Protein AF-A0A7D9E2W0-F1 (afdb_monomer_lite)

Structure (mmCIF, N/CA/C/O backbone):
data_AF-A0A7D9E2W0-F1
#
_entry.id   AF-A0A7D9E2W0-F1
#
loop_
_atom_site.group_PDB
_atom_site.id
_atom_site.type_symbol
_atom_site.label_atom_id
_atom_site.label_alt_id
_atom_site.label_comp_id
_atom_site.label_asym_id
_atom_site.label_entity_id
_atom_site.label_seq_id
_atom_site.pdbx_PDB_ins_code
_atom_site.Cartn_x
_atom_site.Cartn_y
_atom_site.Cartn_z
_atom_site.occupancy
_atom_site.B_iso_or_equiv
_atom_site.auth_seq_id
_atom_site.auth_comp_id
_atom_site.auth_asym_id
_atom_site.auth_atom_id
_atom_site.pdbx_PDB_model_num
ATOM 1 N N . SER A 1 1 ? -28.139 18.700 -6.101 1.00 50.44 1 SER A N 1
ATOM 2 C CA . SER A 1 1 ? -27.464 17.859 -5.099 1.00 50.44 1 SER A CA 1
ATOM 3 C C . SER A 1 1 ? -26.075 17.591 -5.630 1.00 50.44 1 SER A C 1
ATOM 5 O O . SER A 1 1 ? -25.971 16.984 -6.687 1.00 50.44 1 SER A O 1
ATOM 7 N N . THR A 1 2 ? -25.044 18.166 -5.024 1.00 49.12 2 THR A N 1
ATOM 8 C CA . THR A 1 2 ? -23.653 18.002 -5.465 1.00 49.12 2 THR A CA 1
ATOM 9 C C . THR A 1 2 ? -23.073 16.768 -4.782 1.00 49.12 2 THR A C 1
ATOM 11 O O . THR A 1 2 ? -22.955 16.733 -3.561 1.00 49.12 2 THR A O 1
ATOM 14 N N . MET A 1 3 ? -22.784 15.733 -5.570 1.00 50.41 3 MET A N 1
ATOM 15 C CA . MET A 1 3 ? -22.076 14.530 -5.132 1.00 50.41 3 MET A CA 1
ATOM 16 C C . MET A 1 3 ? -20.583 14.868 -5.058 1.00 50.41 3 MET A C 1
ATOM 18 O O . MET A 1 3 ? -20.023 15.362 -6.034 1.00 50.41 3 MET A O 1
ATOM 22 N N . PHE A 1 4 ? -19.959 14.672 -3.898 1.00 58.97 4 PHE A N 1
ATOM 23 C CA . PHE A 1 4 ? -18.503 14.743 -3.767 1.00 58.97 4 PHE A CA 1
ATOM 24 C C . PHE A 1 4 ? -17.911 13.379 -4.126 1.00 58.97 4 PHE A C 1
ATOM 26 O O . PHE A 1 4 ? -18.528 12.361 -3.821 1.00 58.97 4 PHE A O 1
ATOM 33 N N . ALA A 1 5 ? -16.742 1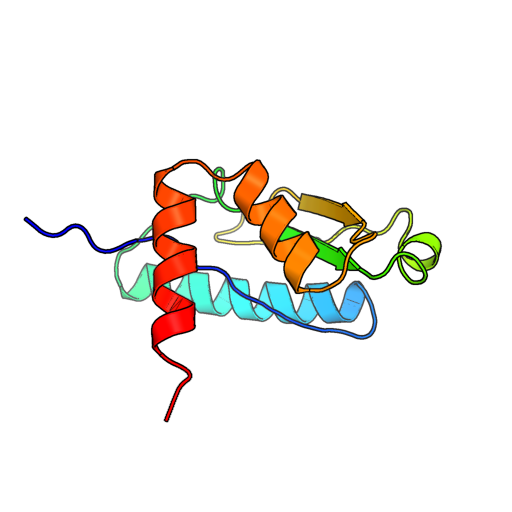3.373 -4.766 1.00 68.62 5 ALA A N 1
ATOM 34 C CA . ALA A 1 5 ? -16.007 12.151 -5.070 1.00 68.62 5 ALA A CA 1
ATOM 35 C C . ALA A 1 5 ? -15.625 11.410 -3.777 1.00 68.62 5 ALA A C 1
ATOM 37 O O . ALA A 1 5 ? -15.072 12.018 -2.858 1.00 68.62 5 ALA A O 1
ATOM 38 N N . ASP A 1 6 ? -15.932 10.116 -3.709 1.00 80.25 6 ASP A N 1
ATOM 39 C CA . ASP A 1 6 ? -15.595 9.201 -2.610 1.00 80.25 6 ASP A CA 1
ATOM 40 C C . ASP A 1 6 ? -14.312 8.393 -2.872 1.00 80.25 6 ASP A C 1
ATOM 42 O O . ASP A 1 6 ? -13.818 7.694 -1.984 1.00 80.25 6 ASP A O 1
ATOM 46 N N . ASP A 1 7 ? -13.735 8.530 -4.066 1.00 83.88 7 ASP A N 1
ATOM 47 C CA . ASP A 1 7 ? -12.479 7.891 -4.438 1.00 83.88 7 ASP A CA 1
ATOM 48 C C . ASP A 1 7 ? -11.261 8.648 -3.894 1.00 83.88 7 ASP A C 1
ATOM 50 O O . ASP A 1 7 ? -11.211 9.878 -3.828 1.00 83.88 7 ASP A O 1
ATOM 54 N N . THR A 1 8 ? -10.233 7.900 -3.493 1.00 84.81 8 THR A N 1
ATOM 55 C CA . THR A 1 8 ? -8.968 8.444 -2.984 1.00 84.81 8 THR A CA 1
ATOM 56 C C . THR A 1 8 ? -7.795 7.631 -3.515 1.00 84.81 8 THR A C 1
ATOM 58 O O . THR A 1 8 ? -7.833 6.401 -3.529 1.00 84.81 8 THR A O 1
ATOM 61 N N . ILE A 1 9 ? -6.726 8.325 -3.908 1.00 87.81 9 ILE A N 1
ATOM 62 C CA . ILE A 1 9 ? -5.453 7.722 -4.312 1.00 87.81 9 ILE A CA 1
ATOM 63 C C . ILE A 1 9 ? -4.433 7.968 -3.205 1.00 87.81 9 ILE A C 1
ATOM 65 O O . ILE A 1 9 ? -4.293 9.093 -2.726 1.00 87.81 9 ILE A O 1
ATOM 69 N N . VAL A 1 10 ? -3.693 6.925 -2.822 1.00 88.38 10 VAL A N 1
ATOM 70 C CA . VAL A 1 10 ? -2.553 7.058 -1.911 1.00 88.38 10 VAL A CA 1
ATOM 71 C C . VAL A 1 10 ? -1.264 6.737 -2.647 1.00 88.38 10 VAL A C 1
ATOM 73 O O . VAL A 1 10 ? -1.125 5.672 -3.248 1.00 88.38 10 VAL A O 1
ATOM 76 N N . LEU A 1 11 ? -0.321 7.674 -2.584 1.00 88.81 11 LEU A N 1
ATOM 77 C CA . LEU A 1 11 ? 0.979 7.574 -3.229 1.00 88.81 11 LEU A CA 1
ATOM 78 C C . LEU A 1 11 ? 2.054 7.325 -2.176 1.00 88.81 11 LEU A C 1
ATOM 80 O O . LEU A 1 11 ? 2.076 7.959 -1.121 1.00 88.81 11 LEU A O 1
ATOM 84 N N . THR A 1 12 ? 2.964 6.405 -2.473 1.00 88.19 12 THR A N 1
ATOM 85 C CA . THR A 1 12 ? 4.174 6.214 -1.680 1.00 88.19 12 THR A CA 1
ATOM 86 C C . THR A 1 12 ? 5.345 5.890 -2.590 1.00 88.19 12 THR A C 1
ATOM 88 O O . THR A 1 12 ? 5.180 5.282 -3.648 1.00 88.19 12 THR A O 1
ATOM 91 N N . GLU A 1 13 ? 6.532 6.288 -2.156 1.00 89.38 13 GLU A N 1
ATOM 92 C CA . GLU A 1 13 ? 7.787 6.043 -2.849 1.00 89.38 13 GLU A CA 1
ATOM 93 C C . GLU A 1 13 ? 8.724 5.204 -1.980 1.00 89.38 13 GLU A C 1
ATOM 95 O O . GLU A 1 13 ? 8.683 5.238 -0.744 1.00 89.38 13 GLU A O 1
ATOM 100 N N . GLY A 1 14 ? 9.586 4.433 -2.632 1.00 86.50 14 GLY A N 1
ATOM 101 C CA . GLY A 1 14 ? 10.523 3.558 -1.950 1.00 86.50 14 GLY A CA 1
ATOM 102 C C . GLY A 1 14 ? 11.620 3.064 -2.874 1.00 86.50 14 GLY A C 1
ATOM 103 O O . GLY A 1 14 ? 11.449 2.968 -4.088 1.00 86.50 14 GLY A O 1
ATOM 104 N N . SER A 1 15 ? 12.764 2.732 -2.282 1.00 84.38 15 SER A N 1
ATOM 105 C CA . SER A 1 15 ? 13.936 2.231 -3.011 1.00 84.38 15 SER A CA 1
ATOM 106 C C . SER A 1 15 ? 13.844 0.736 -3.337 1.00 84.38 15 SER A C 1
ATOM 108 O O . SER A 1 15 ? 14.650 0.209 -4.103 1.00 84.38 15 SER A O 1
ATOM 110 N N . SER A 1 16 ? 12.865 0.033 -2.759 1.00 85.44 16 SER A N 1
ATOM 111 C CA . SER A 1 16 ? 12.623 -1.388 -2.991 1.00 85.44 16 SER A CA 1
ATOM 112 C C . SER A 1 16 ? 11.148 -1.754 -2.817 1.00 85.44 16 SER A C 1
ATOM 114 O O . SER A 1 16 ? 10.395 -1.071 -2.127 1.00 85.44 16 SER A O 1
ATOM 116 N N . ILE A 1 17 ? 10.744 -2.894 -3.386 1.00 86.94 17 ILE A N 1
ATOM 117 C CA . ILE A 1 17 ? 9.392 -3.454 -3.208 1.00 86.94 17 ILE A CA 1
ATOM 118 C C . ILE A 1 17 ? 9.102 -3.784 -1.741 1.00 86.94 17 ILE A C 1
ATOM 120 O O . ILE A 1 17 ? 7.966 -3.659 -1.297 1.00 86.94 17 ILE A O 1
ATOM 124 N N . HIS A 1 18 ? 10.119 -4.189 -0.977 1.00 89.56 18 HIS A N 1
ATOM 125 C CA . HIS A 1 18 ? 9.956 -4.450 0.450 1.00 89.56 18 HIS A CA 1
ATOM 126 C C . HIS A 1 18 ? 9.600 -3.168 1.212 1.00 89.56 18 HIS A C 1
ATOM 128 O O . HIS A 1 18 ? 8.619 -3.159 1.948 1.00 89.56 18 HIS A O 1
ATOM 134 N N . ASP A 1 19 ? 10.341 -2.084 0.969 1.00 90.56 19 ASP A N 1
ATOM 135 C CA . ASP A 1 19 ? 10.064 -0.767 1.556 1.00 90.56 19 ASP A CA 1
ATOM 136 C C . ASP A 1 19 ? 8.658 -0.267 1.180 1.00 90.56 19 ASP A C 1
ATOM 138 O O . ASP A 1 19 ? 7.877 0.116 2.050 1.00 90.56 19 ASP A O 1
ATOM 142 N N . LEU A 1 20 ? 8.281 -0.384 -0.100 1.00 91.50 20 LEU A N 1
ATOM 143 C CA . LEU A 1 20 ? 6.932 -0.046 -0.569 1.00 91.50 20 LEU A CA 1
ATOM 144 C C . LEU A 1 20 ? 5.845 -0.880 0.118 1.00 91.50 20 LEU A C 1
ATOM 146 O O . LEU A 1 20 ? 4.821 -0.334 0.517 1.00 91.50 20 LEU A O 1
ATOM 150 N N . ASN A 1 21 ? 6.056 -2.187 0.292 1.00 92.44 21 ASN A N 1
ATOM 151 C CA . ASN A 1 21 ? 5.106 -3.047 0.996 1.00 92.44 21 ASN A CA 1
ATOM 152 C C . ASN A 1 21 ? 4.937 -2.621 2.454 1.00 92.44 21 ASN A C 1
ATOM 154 O O . ASN A 1 21 ? 3.805 -2.542 2.924 1.00 92.44 21 ASN A O 1
ATOM 158 N N . VAL A 1 22 ? 6.029 -2.333 3.164 1.00 95.00 22 VAL A N 1
ATOM 159 C CA . VAL A 1 22 ? 5.959 -1.871 4.556 1.00 95.00 22 VAL A CA 1
ATOM 160 C C . VAL A 1 22 ? 5.167 -0.566 4.636 1.00 95.00 22 VAL A C 1
ATOM 162 O O . VAL A 1 22 ? 4.184 -0.493 5.371 1.00 95.00 22 VAL A O 1
ATOM 165 N N . LYS A 1 23 ? 5.526 0.431 3.820 1.00 95.62 23 LYS A N 1
ATOM 166 C CA . LYS A 1 23 ? 4.858 1.740 3.798 1.00 95.62 23 LYS A CA 1
ATOM 167 C C . LYS A 1 23 ? 3.377 1.642 3.432 1.00 95.62 23 LYS A C 1
ATOM 169 O O . LYS A 1 23 ? 2.541 2.194 4.140 1.00 95.62 23 LYS A O 1
ATOM 174 N N . LEU A 1 24 ? 3.033 0.910 2.370 1.00 94.44 24 LEU A N 1
ATOM 175 C CA . LEU A 1 24 ? 1.641 0.756 1.938 1.00 94.44 24 LEU A CA 1
ATOM 176 C C . LEU A 1 24 ? 0.790 -0.008 2.954 1.00 94.44 24 LEU A C 1
ATOM 178 O O . LEU A 1 24 ? -0.381 0.320 3.108 1.00 94.44 24 LEU A O 1
ATOM 182 N N . ASN A 1 25 ? 1.341 -1.007 3.652 1.00 96.12 25 ASN A N 1
ATOM 183 C CA . ASN A 1 25 ? 0.581 -1.720 4.682 1.00 96.12 25 ASN A CA 1
ATOM 184 C C . ASN A 1 25 ? 0.351 -0.861 5.933 1.00 96.12 25 ASN A C 1
ATOM 186 O O . ASN A 1 25 ? -0.733 -0.939 6.503 1.00 96.12 25 ASN A O 1
ATOM 190 N N . LEU A 1 26 ? 1.308 -0.008 6.322 1.00 96.56 26 LEU A N 1
ATOM 191 C CA . LEU A 1 26 ? 1.093 0.974 7.395 1.00 96.56 26 LEU A CA 1
ATOM 192 C C . LEU A 1 26 ? -0.039 1.940 7.029 1.00 96.56 26 LEU A C 1
ATOM 194 O O . LEU A 1 26 ? -1.008 2.080 7.769 1.00 96.56 26 LEU A O 1
ATOM 198 N N . VAL A 1 27 ? 0.021 2.509 5.824 1.00 95.50 27 VAL A N 1
ATOM 199 C CA . VAL A 1 27 ? -1.038 3.376 5.291 1.00 95.50 27 VAL A CA 1
ATOM 200 C C . VAL A 1 27 ? -2.389 2.656 5.233 1.00 95.50 27 VAL A C 1
ATOM 202 O O . VAL A 1 27 ? -3.411 3.229 5.603 1.00 95.50 27 VAL A O 1
ATOM 205 N N . ALA A 1 28 ? -2.426 1.406 4.768 1.00 94.75 28 ALA A N 1
ATOM 206 C CA . ALA A 1 28 ? -3.665 0.638 4.678 1.00 94.75 28 ALA A CA 1
ATOM 207 C C . ALA A 1 28 ? -4.265 0.352 6.064 1.00 94.75 28 ALA A C 1
ATOM 209 O O . ALA A 1 28 ? -5.488 0.362 6.216 1.00 94.75 28 ALA A O 1
ATOM 210 N N . GLN A 1 29 ? -3.427 0.138 7.080 1.00 96.12 29 GLN A N 1
ATOM 211 C CA . GLN A 1 29 ? -3.863 -0.026 8.465 1.00 96.12 29 GLN A CA 1
ATOM 212 C C . GLN A 1 29 ? -4.455 1.270 9.033 1.00 96.12 29 GLN A C 1
ATOM 214 O O . GLN A 1 29 ? -5.529 1.238 9.646 1.00 96.12 29 GLN A O 1
ATOM 219 N N . ASP A 1 30 ? -3.803 2.405 8.789 1.00 95.69 30 ASP A N 1
ATOM 220 C CA . ASP A 1 30 ? -4.303 3.716 9.209 1.00 95.69 30 ASP A CA 1
ATOM 221 C C . ASP A 1 30 ? -5.633 4.041 8.516 1.00 95.69 30 ASP A C 1
ATOM 223 O O . ASP A 1 30 ? -6.597 4.447 9.168 1.00 95.69 30 ASP A O 1
ATOM 227 N N . LEU A 1 31 ? -5.732 3.768 7.210 1.00 93.81 31 LEU A N 1
ATOM 228 C CA . LEU A 1 31 ? -6.958 3.956 6.434 1.00 93.81 31 LEU A CA 1
ATOM 229 C C . LEU A 1 31 ? -8.093 3.052 6.934 1.00 93.81 31 LEU A C 1
ATOM 231 O O . LEU A 1 31 ? -9.231 3.500 7.074 1.00 93.81 31 LEU A O 1
ATOM 235 N N . SER A 1 32 ? -7.797 1.788 7.234 1.00 94.00 32 SER A N 1
ATOM 236 C CA . SER A 1 32 ? -8.760 0.845 7.810 1.00 94.00 32 SER A CA 1
ATOM 237 C C . SER A 1 32 ? -9.299 1.351 9.152 1.00 94.00 32 SER A C 1
ATOM 239 O O . SER A 1 32 ? -10.510 1.414 9.363 1.00 94.00 32 SER A O 1
ATOM 241 N N . THR A 1 33 ? -8.406 1.824 10.023 1.00 95.12 33 THR A N 1
ATOM 242 C CA . THR A 1 33 ? -8.773 2.388 11.328 1.00 95.12 33 THR A CA 1
ATOM 243 C C . THR A 1 33 ? -9.636 3.638 11.169 1.00 95.12 33 THR A C 1
ATOM 245 O O . THR A 1 33 ? -10.695 3.754 11.789 1.00 95.12 33 THR A O 1
ATOM 248 N N . TRP A 1 34 ? -9.219 4.563 10.304 1.00 94.81 34 TRP A N 1
ATOM 249 C CA . TRP A 1 34 ? -9.930 5.816 10.076 1.00 94.81 34 TRP A CA 1
ATOM 250 C C . TRP A 1 34 ? -11.316 5.589 9.462 1.00 94.81 34 TRP A C 1
ATOM 252 O O . TRP A 1 34 ? -12.301 6.168 9.926 1.00 94.81 34 TRP A O 1
ATOM 262 N N . THR A 1 35 ? -11.430 4.711 8.463 1.00 93.19 35 THR A N 1
ATOM 263 C CA . THR A 1 35 ? -12.728 4.382 7.849 1.00 93.19 35 THR A CA 1
ATOM 264 C C . THR A 1 35 ? -13.671 3.733 8.857 1.00 93.19 35 THR A C 1
ATOM 266 O O . THR A 1 35 ? -14.833 4.134 8.939 1.00 93.19 35 THR A O 1
ATOM 269 N N . GLN A 1 36 ? -13.173 2.836 9.711 1.00 93.31 36 GLN A N 1
ATOM 270 C CA . GLN A 1 36 ? -13.967 2.229 10.779 1.00 93.31 36 GLN A CA 1
ATOM 271 C C . GLN A 1 36 ? -14.470 3.264 11.799 1.00 93.31 36 GLN A C 1
ATOM 273 O O . GLN A 1 36 ? -15.655 3.259 12.141 1.00 93.31 36 GLN A O 1
ATOM 278 N N . GLN A 1 37 ? -13.606 4.176 12.257 1.00 97.00 37 GLN A N 1
ATOM 279 C CA . GLN A 1 37 ? -13.980 5.253 13.187 1.00 97.00 37 GLN A CA 1
ATOM 280 C C . GLN A 1 37 ? -15.075 6.161 12.614 1.00 97.00 37 GLN A C 1
ATOM 282 O O . GLN A 1 37 ? -15.967 6.600 13.341 1.00 97.00 37 GLN A O 1
ATOM 287 N N . ASN A 1 38 ? -15.044 6.383 11.301 1.00 94.31 38 ASN A N 1
ATOM 288 C CA . ASN A 1 38 ? -16.011 7.203 10.577 1.00 94.31 38 ASN A CA 1
ATOM 289 C C . ASN A 1 38 ? -17.210 6.404 10.034 1.00 94.31 38 ASN A C 1
ATOM 291 O O . ASN A 1 38 ? -18.027 6.953 9.299 1.00 94.31 38 ASN A O 1
ATOM 295 N N . ARG A 1 39 ? -17.356 5.125 10.418 1.00 93.94 39 ARG A N 1
ATOM 296 C CA . ARG A 1 39 ? -18.459 4.238 9.999 1.00 93.94 39 ARG A CA 1
ATOM 297 C C . ARG A 1 39 ? -18.566 4.072 8.476 1.00 93.94 39 ARG A C 1
ATOM 299 O O . ARG A 1 39 ? -19.661 3.922 7.940 1.00 93.94 39 ARG A O 1
ATOM 306 N N . MET A 1 40 ? -17.426 4.082 7.794 1.00 91.75 40 MET A N 1
ATOM 307 C CA . MET A 1 40 ? -17.302 3.831 6.361 1.00 91.75 40 MET A CA 1
ATOM 308 C C . MET A 1 40 ? -16.721 2.443 6.100 1.00 91.75 40 MET A C 1
ATOM 310 O O . MET A 1 40 ? -16.018 1.877 6.936 1.00 91.75 40 MET A O 1
ATOM 314 N N . VAL A 1 41 ? -17.006 1.899 4.917 1.00 87.81 41 VAL A N 1
ATOM 315 C CA . VAL A 1 41 ? -16.504 0.592 4.481 1.00 87.81 41 VAL A CA 1
ATOM 316 C C . VAL A 1 41 ? -15.817 0.748 3.134 1.00 87.81 41 VAL A C 1
ATOM 318 O O . VAL A 1 41 ? -16.458 1.081 2.140 1.00 87.81 41 VAL A O 1
ATOM 321 N N . THR A 1 42 ? -14.515 0.470 3.084 1.00 89.88 42 THR A N 1
ATOM 322 C CA . THR A 1 42 ? -13.776 0.447 1.818 1.00 89.88 42 THR A CA 1
ATOM 323 C C . THR A 1 42 ? -14.083 -0.825 1.037 1.00 89.88 42 THR A C 1
ATOM 325 O O . THR A 1 42 ? -13.974 -1.934 1.566 1.00 89.88 42 THR A O 1
ATOM 328 N N . ASN A 1 43 ? -14.414 -0.678 -0.246 1.00 90.44 43 ASN A N 1
ATOM 329 C CA . ASN A 1 43 ? -14.649 -1.807 -1.138 1.00 90.44 43 ASN A CA 1
ATOM 330 C C . ASN A 1 43 ? -13.324 -2.373 -1.677 1.00 90.44 43 ASN A C 1
ATOM 332 O O . ASN A 1 43 ? -12.849 -1.982 -2.743 1.00 90.44 43 ASN A O 1
ATOM 336 N N . THR A 1 44 ? -12.761 -3.349 -0.967 1.00 90.50 44 THR A N 1
ATOM 337 C CA . THR A 1 44 ? -11.481 -3.997 -1.309 1.00 90.50 44 THR A CA 1
ATOM 338 C C . THR A 1 44 ? -11.492 -4.722 -2.660 1.00 90.50 44 THR A C 1
ATOM 340 O O . THR A 1 44 ? -10.434 -4.921 -3.255 1.00 90.50 44 THR A O 1
ATOM 343 N N . LEU A 1 45 ? -12.668 -5.073 -3.198 1.00 88.12 45 LEU A N 1
ATOM 344 C CA . LEU A 1 45 ? -12.791 -5.647 -4.542 1.00 88.12 45 LEU A CA 1
ATOM 345 C C . LEU A 1 45 ? -12.566 -4.602 -5.638 1.00 88.12 45 LEU A C 1
ATOM 347 O O . LEU A 1 45 ? -12.087 -4.956 -6.718 1.00 88.12 45 LEU A O 1
ATOM 351 N N . LYS A 1 46 ? -12.885 -3.332 -5.369 1.00 87.00 46 LYS A N 1
ATOM 352 C CA . LYS A 1 46 ? -12.658 -2.211 -6.291 1.00 87.00 46 LYS A CA 1
ATOM 353 C C . LYS A 1 46 ? -11.312 -1.529 -6.059 1.00 87.00 46 LYS A C 1
ATOM 355 O O . LYS A 1 46 ? -10.686 -1.120 -7.027 1.00 87.00 46 LYS A O 1
ATOM 360 N N . THR A 1 47 ? -10.811 -1.499 -4.825 1.00 89.75 47 THR A N 1
ATOM 361 C CA . THR A 1 47 ? -9.481 -0.958 -4.512 1.00 89.75 47 THR A CA 1
ATOM 362 C C . THR A 1 47 ? -8.368 -1.799 -5.148 1.00 89.75 47 THR A C 1
ATOM 364 O O . THR A 1 47 ? -8.408 -3.036 -5.132 1.00 89.75 47 THR A O 1
ATOM 367 N N . LYS A 1 48 ? -7.360 -1.131 -5.719 1.00 88.19 48 LYS A N 1
ATOM 368 C CA . LYS A 1 48 ? -6.198 -1.755 -6.368 1.00 88.19 48 LYS A CA 1
ATOM 369 C C . LYS A 1 48 ? -4.905 -1.130 -5.878 1.00 88.19 48 LYS A C 1
ATOM 371 O O . LYS A 1 48 ? -4.875 0.042 -5.518 1.00 88.19 48 LYS A O 1
ATOM 376 N N . THR A 1 49 ? -3.832 -1.911 -5.912 1.00 89.75 49 THR A N 1
ATOM 377 C CA . THR A 1 49 ? -2.474 -1.380 -5.791 1.00 89.75 49 THR A CA 1
ATOM 378 C C . THR A 1 49 ? -1.862 -1.225 -7.167 1.00 89.75 49 THR A C 1
ATOM 380 O O . THR A 1 49 ? -2.044 -2.072 -8.044 1.00 89.75 49 THR A O 1
ATOM 383 N N . MET A 1 50 ? -1.117 -0.141 -7.345 1.00 86.88 50 MET A N 1
ATOM 384 C CA . MET A 1 50 ? -0.408 0.136 -8.579 1.00 86.88 50 MET A CA 1
ATOM 385 C C . MET A 1 50 ? 1.083 0.224 -8.288 1.00 86.88 50 MET A C 1
ATOM 387 O O . MET A 1 50 ? 1.497 0.966 -7.401 1.00 86.88 50 MET A O 1
ATOM 391 N N . LEU A 1 51 ? 1.886 -0.540 -9.026 1.00 84.38 51 LEU A N 1
ATOM 392 C CA . LEU A 1 51 ? 3.332 -0.357 -9.030 1.00 84.38 51 LEU A CA 1
ATOM 393 C C . LEU A 1 51 ? 3.718 0.407 -10.293 1.00 84.38 51 LEU A C 1
ATOM 395 O O . LEU A 1 51 ? 3.532 -0.105 -11.397 1.00 84.38 51 LEU A O 1
ATOM 399 N N . ILE A 1 52 ? 4.253 1.610 -10.098 1.00 81.06 52 ILE A N 1
ATOM 400 C CA . ILE A 1 52 ? 4.746 2.487 -11.160 1.00 81.06 52 ILE A CA 1
ATOM 401 C C . ILE A 1 52 ? 6.269 2.504 -11.070 1.00 81.06 52 ILE A C 1
ATOM 403 O O . ILE A 1 52 ? 6.835 2.699 -9.994 1.00 81.06 52 ILE A O 1
ATOM 407 N N . HIS A 1 53 ? 6.937 2.277 -12.192 1.00 73.69 53 HIS A N 1
ATOM 408 C CA . HIS A 1 53 ? 8.393 2.261 -12.270 1.00 73.69 53 HIS A CA 1
ATOM 409 C C . HIS A 1 53 ? 8.864 2.842 -13.599 1.00 73.69 53 HIS A C 1
ATOM 411 O O . HIS A 1 53 ? 8.178 2.713 -14.618 1.00 73.69 53 HIS A O 1
ATOM 417 N N . SER A 1 54 ? 10.076 3.400 -13.615 1.00 73.38 54 SER A N 1
ATOM 418 C CA . SER A 1 54 ? 10.721 3.742 -14.882 1.00 73.38 54 SER A CA 1
ATOM 419 C C . SER A 1 54 ? 11.062 2.471 -15.681 1.00 73.38 54 SER A C 1
ATOM 421 O O . SER A 1 54 ? 11.197 1.383 -15.099 1.00 73.38 54 SER A O 1
ATOM 423 N N . PRO A 1 55 ? 11.275 2.557 -17.005 1.00 70.06 55 PRO A N 1
ATOM 424 C CA . PRO A 1 55 ? 11.605 1.385 -17.825 1.00 70.06 55 PRO A CA 1
ATOM 425 C C . PRO A 1 55 ? 12.913 0.717 -17.392 1.00 70.06 55 PRO A C 1
ATOM 427 O O . PRO A 1 55 ? 13.080 -0.498 -17.484 1.00 70.06 55 PRO A O 1
ATOM 430 N N . GLN A 1 56 ? 13.847 1.517 -16.874 1.00 70.19 56 GLN A N 1
ATOM 431 C CA . GLN A 1 56 ? 15.133 1.052 -16.358 1.00 70.19 56 GLN A CA 1
ATOM 432 C C . GLN A 1 56 ? 14.959 0.246 -15.061 1.00 70.19 56 GLN A C 1
ATOM 434 O O . GLN A 1 56 ? 15.680 -0.725 -14.835 1.00 70.19 56 GLN A O 1
ATOM 439 N N . GLN A 1 57 ? 13.976 0.607 -14.232 1.00 71.06 57 GLN A N 1
ATOM 440 C CA . GLN A 1 57 ? 13.663 -0.073 -12.974 1.00 71.06 57 GLN A CA 1
ATOM 441 C C . GLN A 1 57 ? 12.839 -1.353 -13.177 1.00 71.06 57 GLN A C 1
ATOM 443 O O . GLN A 1 57 ? 13.016 -2.298 -12.408 1.00 71.06 57 GLN A O 1
ATOM 448 N N . LEU A 1 58 ? 12.020 -1.429 -14.236 1.00 68.69 58 LEU A N 1
ATOM 449 C CA . LEU A 1 58 ? 11.188 -2.597 -14.568 1.00 68.69 58 LEU A CA 1
ATOM 450 C C . LEU A 1 58 ? 11.990 -3.906 -14.646 1.00 68.69 58 LEU A C 1
ATOM 452 O O . LEU A 1 58 ? 11.559 -4.958 -14.167 1.00 68.69 58 LEU A O 1
ATOM 456 N N . LYS A 1 59 ? 13.191 -3.849 -15.231 1.00 66.25 59 LYS A N 1
ATOM 457 C CA . LYS A 1 59 ? 14.070 -5.022 -15.368 1.00 66.25 59 LYS A CA 1
ATOM 458 C C . LYS A 1 59 ? 14.503 -5.583 -14.009 1.00 66.25 59 LYS A C 1
ATOM 460 O O . LYS A 1 59 ? 14.665 -6.790 -13.873 1.00 66.25 59 LYS A O 1
ATOM 465 N N . ASN A 1 60 ? 14.626 -4.724 -12.997 1.00 64.31 60 ASN A N 1
ATOM 466 C CA . ASN A 1 60 ? 15.068 -5.089 -11.647 1.00 64.31 60 ASN A CA 1
ATOM 467 C C . ASN A 1 60 ? 13.907 -5.464 -10.707 1.00 64.31 60 ASN A C 1
ATOM 469 O O . ASN A 1 60 ? 14.131 -6.015 -9.624 1.00 64.31 60 ASN A O 1
ATOM 473 N N . THR A 1 61 ? 12.669 -5.157 -11.095 1.00 65.19 61 THR A N 1
ATOM 474 C CA . THR A 1 61 ? 11.441 -5.481 -10.351 1.00 65.19 61 THR A CA 1
ATOM 475 C C . THR A 1 61 ? 10.634 -6.612 -10.987 1.00 65.19 61 THR A C 1
ATOM 477 O O . THR A 1 61 ? 9.628 -7.035 -10.420 1.00 65.19 61 THR A O 1
ATOM 480 N N . SER A 1 62 ? 11.097 -7.152 -12.118 1.00 59.75 62 SER A N 1
ATOM 481 C CA . SER A 1 62 ? 10.491 -8.296 -12.803 1.00 59.75 62 SER A CA 1
ATOM 482 C C . SER A 1 62 ? 10.320 -9.483 -11.843 1.00 59.75 62 SER A C 1
ATOM 484 O O . SER A 1 62 ? 11.286 -9.975 -11.262 1.00 59.75 62 SER A O 1
ATOM 486 N N . GLY A 1 63 ? 9.071 -9.914 -11.639 1.00 63.72 63 GLY A N 1
ATOM 487 C CA . GLY A 1 63 ? 8.710 -11.008 -10.727 1.00 63.72 63 GLY A CA 1
ATOM 488 C C . GLY A 1 63 ? 8.469 -10.608 -9.266 1.00 63.72 63 GLY A C 1
ATOM 489 O O . GLY A 1 63 ? 8.228 -11.484 -8.439 1.00 63.72 63 GLY A O 1
ATOM 490 N N . ARG A 1 64 ? 8.511 -9.313 -8.920 1.00 71.00 64 ARG A N 1
ATOM 491 C CA . ARG A 1 64 ? 8.220 -8.828 -7.562 1.00 71.00 64 ARG A CA 1
ATOM 492 C C . ARG A 1 64 ? 6.870 -8.115 -7.514 1.00 71.00 64 ARG A C 1
ATOM 494 O O . ARG A 1 64 ? 6.638 -7.158 -8.248 1.00 71.00 64 ARG A O 1
ATOM 501 N N . SER A 1 65 ? 5.999 -8.577 -6.624 1.00 80.31 65 SER A N 1
ATOM 502 C CA . SER A 1 65 ? 4.646 -8.054 -6.437 1.00 80.31 65 SER A CA 1
ATOM 503 C C . SER A 1 65 ? 4.517 -7.220 -5.163 1.00 80.31 65 SER A C 1
ATOM 505 O O . SER A 1 65 ? 5.197 -7.458 -4.160 1.00 80.31 65 SER A O 1
ATOM 507 N N . LEU A 1 66 ? 3.603 -6.253 -5.198 1.00 87.38 66 LEU A N 1
ATOM 508 C CA . LEU A 1 66 ? 3.111 -5.603 -3.991 1.00 87.38 66 LEU A CA 1
ATOM 509 C C . LEU A 1 66 ? 2.125 -6.546 -3.296 1.00 87.38 66 LEU A C 1
ATOM 511 O O . LEU A 1 66 ? 1.259 -7.135 -3.938 1.00 87.38 66 LEU A O 1
ATOM 515 N N . SER A 1 67 ? 2.253 -6.673 -1.981 1.00 91.81 67 SER A N 1
ATOM 516 C CA . SER A 1 67 ? 1.360 -7.448 -1.123 1.00 91.81 67 SER A CA 1
ATOM 517 C C . SER A 1 67 ? 0.821 -6.521 -0.044 1.00 91.81 67 SER A C 1
ATOM 519 O O . SER A 1 67 ? 1.394 -6.410 1.041 1.00 91.81 67 SER A O 1
ATOM 521 N N . VAL A 1 68 ? -0.263 -5.821 -0.369 1.00 93.19 68 VAL A N 1
ATOM 522 C CA . VAL A 1 68 ? -0.910 -4.855 0.528 1.00 93.19 68 VAL A CA 1
ATOM 523 C C . VAL A 1 68 ? -2.229 -5.428 1.005 1.00 93.19 68 VAL A C 1
ATOM 525 O O . VAL A 1 68 ? -3.039 -5.876 0.192 1.00 93.19 68 VAL A O 1
ATOM 528 N N . THR A 1 69 ? -2.437 -5.401 2.316 1.00 94.62 69 THR A N 1
ATOM 529 C CA . THR A 1 69 ? -3.664 -5.873 2.953 1.00 94.62 69 THR A CA 1
ATOM 530 C C . THR A 1 69 ? -4.477 -4.686 3.448 1.00 94.62 69 THR A C 1
ATOM 532 O O . THR A 1 69 ? -3.967 -3.850 4.185 1.00 94.62 69 THR A O 1
ATOM 535 N N . LEU A 1 70 ? -5.754 -4.630 3.077 1.00 94.12 70 LEU A N 1
ATOM 536 C CA . LEU A 1 70 ? -6.710 -3.640 3.566 1.00 94.12 70 LEU A CA 1
ATOM 537 C C . LEU A 1 70 ? -7.959 -4.361 4.065 1.00 94.12 70 LEU A C 1
ATOM 539 O O . LEU A 1 70 ? -8.500 -5.221 3.370 1.00 94.12 70 LEU A O 1
ATOM 543 N N . ASN A 1 71 ? -8.417 -4.029 5.275 1.00 91.62 71 ASN A N 1
ATOM 544 C CA . ASN A 1 71 ? -9.571 -4.678 5.911 1.00 91.62 71 ASN A CA 1
ATOM 545 C C . ASN A 1 71 ? -9.459 -6.221 5.892 1.00 91.62 71 ASN A C 1
ATOM 547 O O . ASN A 1 71 ? -10.426 -6.915 5.585 1.00 91.62 71 ASN A O 1
ATOM 551 N N . GLY A 1 72 ? -8.253 -6.758 6.124 1.00 89.56 72 GLY A N 1
ATOM 552 C CA . GLY A 1 72 ? -7.968 -8.201 6.109 1.00 89.56 72 GLY A CA 1
ATOM 553 C C . GLY A 1 72 ? -7.913 -8.863 4.724 1.00 89.56 72 GLY A C 1
ATOM 554 O O . GLY A 1 72 ? -7.677 -10.064 4.646 1.00 89.56 72 GLY A O 1
ATOM 555 N N . ASN A 1 73 ? -8.101 -8.111 3.634 1.00 92.19 73 ASN A N 1
ATOM 556 C CA . ASN A 1 73 ? -8.071 -8.629 2.267 1.00 92.19 73 ASN A CA 1
ATOM 557 C C . ASN A 1 73 ? -6.816 -8.163 1.527 1.00 92.19 73 ASN A C 1
ATOM 559 O O . ASN A 1 73 ? -6.474 -6.980 1.569 1.00 92.19 73 ASN A O 1
ATOM 563 N N . ILE A 1 74 ? -6.168 -9.072 0.798 1.00 92.19 74 ILE A N 1
ATOM 564 C CA . ILE A 1 74 ? -5.061 -8.717 -0.095 1.00 92.19 74 ILE A CA 1
ATOM 565 C C . ILE A 1 74 ? -5.632 -7.978 -1.307 1.00 92.19 74 ILE A C 1
ATOM 567 O O . ILE A 1 74 ? -6.520 -8.480 -2.000 1.00 92.19 74 ILE A O 1
ATOM 571 N N . LEU A 1 75 ? -5.115 -6.781 -1.565 1.00 91.50 75 LEU A N 1
ATOM 572 C CA . LEU A 1 75 ? -5.525 -5.964 -2.697 1.00 91.50 75 LEU A CA 1
ATOM 573 C C . LEU A 1 75 ? -4.940 -6.510 -3.999 1.00 91.50 75 LEU A C 1
ATOM 575 O O . LEU A 1 75 ? -3.767 -6.876 -4.076 1.00 91.50 75 LEU A O 1
ATOM 579 N N . ALA A 1 76 ? -5.756 -6.516 -5.052 1.00 86.94 76 ALA A N 1
ATOM 580 C CA . ALA A 1 76 ? -5.283 -6.908 -6.371 1.00 86.94 76 ALA A CA 1
ATOM 581 C C . ALA A 1 76 ? -4.294 -5.868 -6.919 1.00 86.94 76 ALA A C 1
ATOM 583 O O . ALA A 1 76 ? -4.578 -4.668 -6.917 1.00 86.94 76 ALA A O 1
ATOM 584 N N . GLN A 1 77 ? -3.165 -6.351 -7.436 1.00 83.75 77 GLN A N 1
ATOM 585 C CA . GLN A 1 77 ? -2.135 -5.512 -8.036 1.00 83.75 77 GLN A CA 1
ATOM 586 C C . GLN A 1 77 ? -2.380 -5.287 -9.534 1.00 83.75 77 GLN A C 1
ATOM 588 O O . GLN A 1 77 ? -2.840 -6.173 -10.269 1.00 83.75 77 GLN A O 1
ATOM 593 N N . ARG A 1 78 ? -2.017 -4.092 -9.996 1.00 75.19 78 ARG A N 1
ATOM 594 C CA . ARG A 1 78 ? -1.746 -3.757 -11.394 1.00 75.19 78 ARG A CA 1
ATOM 595 C C . ARG A 1 78 ? -0.313 -3.235 -11.506 1.00 75.19 78 ARG A C 1
ATOM 597 O O . ARG A 1 78 ? 0.151 -2.476 -10.655 1.00 75.19 78 ARG A O 1
ATOM 604 N N . ILE A 1 79 ? 0.411 -3.698 -12.516 1.00 65.56 79 ILE A N 1
ATOM 605 C CA . ILE A 1 79 ? 1.793 -3.291 -12.784 1.00 65.56 79 ILE A CA 1
ATOM 606 C C . ILE A 1 79 ? 1.749 -2.447 -14.047 1.00 65.56 79 ILE A C 1
ATOM 608 O O . ILE A 1 79 ? 1.267 -2.934 -15.069 1.00 65.56 79 ILE A O 1
ATOM 612 N N . TYR A 1 80 ? 2.261 -1.221 -13.979 1.00 64.94 80 TYR A N 1
ATOM 613 C CA . TYR A 1 80 ? 2.411 -0.381 -15.159 1.00 64.94 80 TYR A CA 1
ATOM 614 C C . TYR A 1 80 ? 3.882 -0.058 -15.367 1.00 64.94 80 TYR A C 1
ATOM 616 O O . TYR A 1 80 ? 4.548 0.543 -14.523 1.00 64.94 80 TYR A O 1
ATOM 624 N N . ALA A 1 81 ? 4.373 -0.453 -16.538 1.00 52.00 81 ALA A N 1
ATOM 625 C CA . ALA A 1 81 ? 5.601 0.076 -17.083 1.00 52.00 81 ALA A CA 1
ATOM 626 C C . ALA A 1 81 ? 5.323 1.470 -17.607 1.00 52.00 81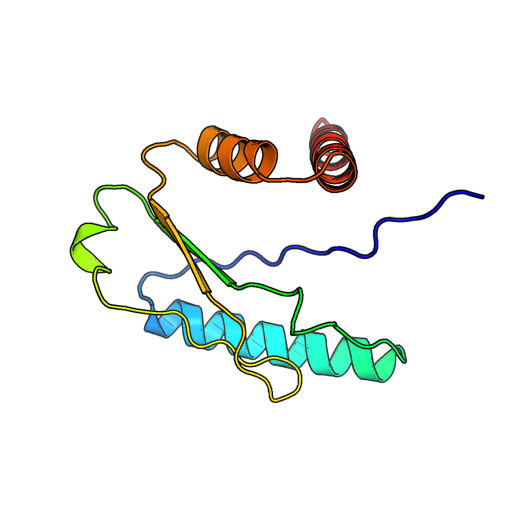 ALA A C 1
ATOM 628 O O . ALA A 1 81 ? 4.718 1.637 -18.662 1.00 52.00 81 ALA A O 1
ATOM 629 N N . ALA A 1 82 ? 5.755 2.471 -16.853 1.00 50.53 82 ALA A N 1
ATOM 630 C CA . ALA A 1 82 ? 5.778 3.812 -17.374 1.00 50.53 82 ALA A CA 1
ATOM 631 C C . ALA A 1 82 ? 6.935 3.866 -18.387 1.00 50.53 82 ALA A C 1
ATOM 633 O O . ALA A 1 82 ? 8.062 4.167 -18.016 1.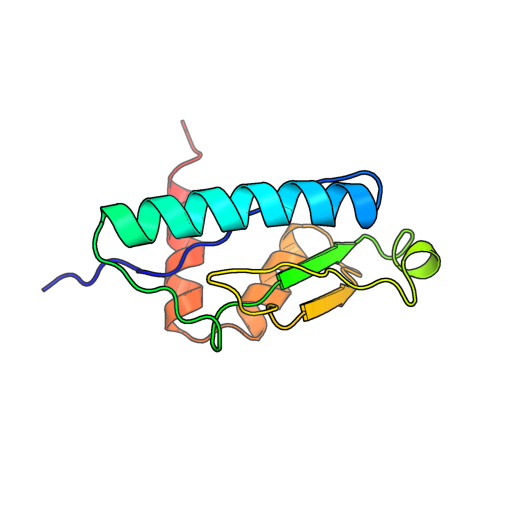00 50.53 82 ALA A O 1
ATOM 634 N N . GLU A 1 83 ? 6.691 3.577 -19.672 1.00 42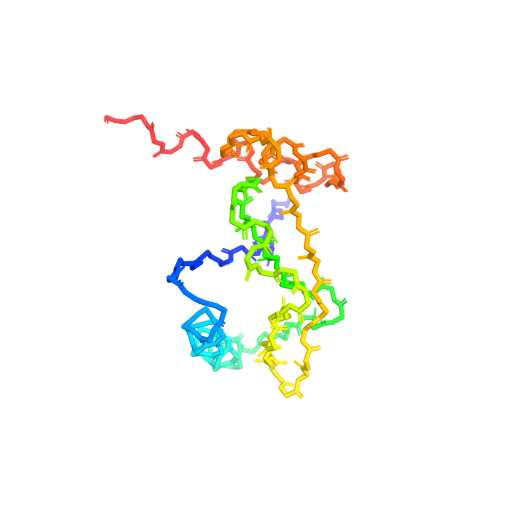.19 83 GLU A N 1
ATOM 635 C CA . GLU A 1 83 ? 7.566 4.008 -20.793 1.00 42.19 83 GLU A CA 1
ATOM 636 C C . GLU A 1 83 ? 7.616 5.539 -20.950 1.00 42.19 83 GLU A C 1
ATOM 638 O O . GLU A 1 83 ? 8.071 6.088 -21.944 1.00 42.19 83 GLU A O 1
ATOM 643 N N . PHE A 1 84 ? 7.161 6.243 -19.932 1.00 45.31 84 PHE A N 1
ATOM 644 C CA . PHE A 1 84 ? 6.298 7.380 -20.072 1.00 45.31 84 PHE A CA 1
ATOM 645 C C . PHE A 1 84 ? 6.492 8.186 -18.793 1.00 45.31 84 PHE A C 1
ATOM 647 O O . PHE A 1 84 ? 6.474 7.628 -17.694 1.00 45.31 84 PHE A O 1
ATOM 654 N N . GLY A 1 85 ? 6.793 9.474 -18.922 1.00 41.91 85 GLY A N 1
ATOM 655 C CA . GLY A 1 85 ? 7.034 10.343 -17.772 1.00 41.91 85 GLY A CA 1
ATOM 656 C C . GLY A 1 85 ? 5.823 10.390 -16.825 1.00 41.91 85 GLY A C 1
ATOM 657 O O . GLY A 1 85 ? 4.761 9.853 -17.149 1.00 41.91 85 GLY A O 1
ATOM 658 N N . PRO A 1 86 ? 5.929 11.063 -15.666 1.00 47.41 86 PRO A N 1
ATOM 659 C CA . PRO A 1 86 ? 4.817 11.209 -14.719 1.00 47.41 86 PRO A CA 1
ATOM 660 C C . PRO A 1 86 ? 3.491 11.607 -15.397 1.00 47.41 86 PRO A C 1
ATOM 662 O O . PRO A 1 86 ? 2.470 10.982 -15.141 1.00 47.41 86 PRO A O 1
ATOM 665 N N . GLN A 1 87 ? 3.559 12.525 -16.370 1.00 44.22 87 GLN A N 1
ATOM 666 C CA . GLN A 1 87 ? 2.432 13.032 -17.172 1.00 44.22 87 GLN A CA 1
ATOM 667 C C . GLN A 1 87 ? 1.771 11.986 -18.089 1.00 44.22 87 GLN A C 1
ATOM 669 O O . GLN A 1 87 ? 0.616 12.110 -18.487 1.00 44.22 87 GLN A O 1
ATOM 674 N N . GLU A 1 88 ? 2.493 10.938 -18.469 1.00 44.78 88 GLU A N 1
ATOM 675 C CA . GLU A 1 88 ? 2.009 9.913 -19.393 1.00 44.78 88 GLU A CA 1
ATOM 676 C C . GLU A 1 88 ? 1.554 8.651 -18.644 1.00 44.78 88 GLU A C 1
ATOM 678 O O . GLU A 1 88 ? 0.620 7.988 -19.092 1.00 44.78 88 GLU A O 1
ATOM 683 N N . ALA A 1 89 ? 2.114 8.369 -17.460 1.00 49.53 89 ALA A N 1
ATOM 684 C CA . ALA A 1 89 ? 1.515 7.442 -16.492 1.00 49.53 89 ALA A CA 1
ATOM 685 C C . ALA A 1 89 ? 0.139 7.951 -16.027 1.00 49.53 89 ALA A C 1
ATOM 687 O O . ALA A 1 89 ? -0.826 7.196 -15.936 1.00 49.53 89 ALA A O 1
ATOM 688 N N . GLU A 1 90 ? 0.037 9.259 -15.828 1.00 49.28 90 GLU A N 1
ATOM 689 C CA . GLU A 1 90 ? -1.190 10.001 -15.569 1.00 49.28 90 GLU A CA 1
ATOM 690 C C . GLU A 1 90 ? -2.170 9.965 -16.753 1.00 49.28 90 GLU A C 1
ATOM 692 O O . GLU A 1 90 ? -3.367 9.736 -16.583 1.00 49.28 90 GLU A O 1
ATOM 697 N N . LYS A 1 91 ? -1.665 10.072 -17.987 1.00 48.31 91 LYS A N 1
ATOM 698 C CA . LYS A 1 91 ? -2.461 9.854 -19.202 1.00 48.31 91 LYS A CA 1
ATOM 699 C C . LYS A 1 91 ? -2.940 8.403 -19.337 1.00 48.31 91 LYS A C 1
ATOM 701 O O . LYS A 1 91 ? -4.060 8.195 -19.793 1.00 48.31 91 LYS A O 1
ATOM 706 N N . ALA A 1 92 ? -2.143 7.407 -18.946 1.00 48.97 92 ALA A N 1
ATOM 707 C CA . ALA A 1 92 ? -2.527 5.993 -18.954 1.00 48.97 92 ALA A CA 1
ATOM 708 C C . ALA A 1 92 ? -3.606 5.689 -17.901 1.00 48.97 92 ALA A C 1
ATOM 710 O O . ALA A 1 92 ? -4.607 5.057 -18.239 1.00 48.97 92 ALA A O 1
ATOM 711 N N . LEU A 1 93 ? -3.461 6.242 -16.688 1.00 51.56 93 LEU A N 1
ATOM 712 C CA . LEU A 1 93 ? -4.525 6.332 -15.680 1.00 51.56 93 LEU A CA 1
ATOM 713 C C . LEU A 1 93 ? -5.795 6.909 -16.321 1.00 51.56 93 LEU A C 1
ATOM 715 O O . LEU A 1 93 ? -6.820 6.237 -16.374 1.00 51.56 93 LEU A O 1
ATOM 719 N N . ASN A 1 94 ? -5.693 8.078 -16.957 1.00 46.91 94 ASN A N 1
ATOM 720 C CA . ASN A 1 94 ? -6.813 8.736 -17.625 1.00 46.91 94 ASN A CA 1
ATOM 721 C C . ASN A 1 94 ? -7.364 7.970 -18.847 1.00 46.91 94 ASN A C 1
ATOM 723 O O . ASN A 1 94 ? -8.503 8.199 -19.231 1.00 46.91 94 ASN A O 1
ATOM 727 N N . THR A 1 95 ? -6.624 7.078 -19.507 1.00 47.62 95 THR A N 1
ATOM 728 C CA . THR A 1 95 ? -7.109 6.402 -20.731 1.00 47.62 95 THR A CA 1
ATOM 729 C C . THR A 1 95 ? -7.985 5.189 -20.405 1.00 47.62 95 THR A C 1
ATOM 731 O O . THR A 1 95 ? -8.935 4.922 -21.141 1.00 47.62 95 THR A O 1
ATOM 734 N N . GLU A 1 96 ? -7.732 4.517 -19.278 1.00 48.84 96 GLU A N 1
ATOM 735 C CA . GLU A 1 96 ? -8.570 3.421 -18.762 1.00 48.84 96 GLU A CA 1
ATOM 736 C C . GLU A 1 96 ? -9.599 3.875 -17.711 1.00 48.84 96 GLU A C 1
ATOM 738 O O . GLU A 1 96 ? -10.522 3.125 -17.396 1.00 48.84 96 GLU A O 1
ATOM 743 N N . MET A 1 97 ? -9.489 5.113 -17.219 1.00 50.69 97 MET A N 1
ATOM 744 C CA . MET A 1 97 ? -10.459 5.733 -16.319 1.00 50.69 97 MET A CA 1
ATOM 745 C C . MET A 1 97 ? -11.786 6.037 -17.025 1.00 50.69 97 MET A C 1
ATOM 747 O O . MET A 1 97 ? -11.856 6.620 -18.120 1.00 50.69 97 MET A O 1
ATOM 751 N N . THR A 1 98 ? -12.868 5.662 -16.354 1.00 52.28 98 THR A N 1
ATOM 752 C CA . THR A 1 98 ? -14.234 6.042 -16.696 1.00 52.28 98 THR A CA 1
ATOM 753 C C . THR A 1 98 ? -14.394 7.567 -16.660 1.00 52.28 98 THR A C 1
ATOM 755 O O . THR A 1 98 ? -13.573 8.303 -16.111 1.00 52.28 98 THR A O 1
ATOM 758 N N . LYS A 1 99 ? -15.444 8.083 -17.308 1.00 48.56 99 LYS A N 1
ATOM 759 C CA . LYS A 1 99 ? -15.663 9.532 -17.462 1.00 48.56 99 LYS A CA 1
ATOM 760 C C . LYS A 1 99 ? -15.737 10.271 -16.112 1.00 48.56 99 LYS A C 1
ATOM 762 O O . LYS A 1 99 ? -15.307 11.412 -16.045 1.00 48.56 99 LYS A O 1
ATOM 767 N N . GLU A 1 100 ? -16.211 9.599 -15.062 1.00 44.94 100 GLU A N 1
ATOM 768 C CA . GLU A 1 100 ? -16.296 10.120 -13.688 1.00 44.94 100 GLU A CA 1
ATOM 769 C C . GLU A 1 100 ? -14.920 10.248 -13.018 1.00 44.94 100 GLU A C 1
ATOM 771 O O . GLU A 1 100 ? -14.639 11.251 -12.367 1.00 44.94 100 GLU A O 1
ATOM 776 N N . GLU A 1 101 ? -14.019 9.292 -13.244 1.00 44.38 101 GLU A N 1
ATOM 777 C CA . GLU A 1 101 ? -12.663 9.322 -12.686 1.00 44.38 101 GLU A CA 1
ATOM 778 C C . GLU A 1 101 ? -11.819 10.446 -13.332 1.00 44.38 101 GLU A C 1
ATOM 780 O O . GLU A 1 101 ? -11.025 11.106 -12.657 1.00 44.38 101 GLU A O 1
ATOM 785 N N . LYS A 1 102 ? -12.040 10.744 -14.624 1.00 48.12 102 LYS A N 1
ATOM 786 C CA . LYS A 1 102 ? -11.381 11.856 -15.351 1.00 48.12 102 LYS A CA 1
ATOM 787 C C . LYS A 1 102 ? -11.717 13.237 -14.781 1.00 48.12 102 LYS A C 1
ATOM 789 O O . LY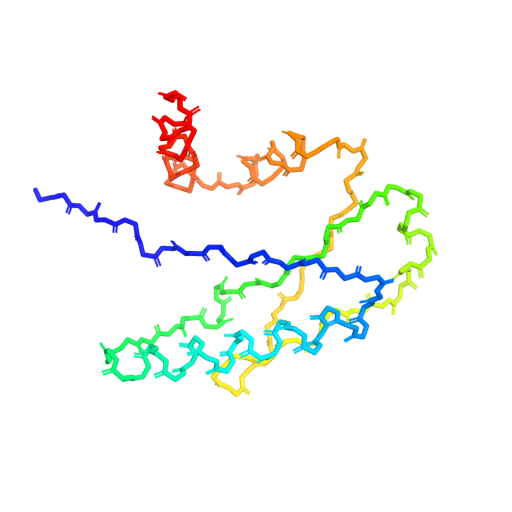S A 1 102 ? -10.856 14.120 -14.740 1.00 48.12 102 LYS A O 1
ATOM 794 N N . ASP A 1 103 ? -12.954 13.428 -14.333 1.00 46.03 103 ASP A N 1
ATOM 795 C CA . ASP A 1 103 ? -13.410 14.708 -13.786 1.00 46.03 103 ASP A CA 1
ATOM 796 C C . ASP A 1 103 ? -12.756 15.005 -12.423 1.00 46.03 103 ASP A C 1
ATOM 798 O O . ASP A 1 103 ? -12.462 16.162 -12.124 1.00 46.03 103 ASP A O 1
ATOM 802 N N . ILE A 1 104 ? -12.413 13.974 -11.642 1.00 47.72 104 ILE A N 1
ATOM 803 C CA . ILE A 1 104 ? -11.702 14.105 -10.358 1.00 47.72 104 ILE A CA 1
ATOM 804 C C . ILE A 1 104 ? -10.257 14.575 -10.567 1.00 47.72 104 ILE A C 1
ATOM 806 O O . ILE A 1 104 ? -9.770 15.430 -9.824 1.00 47.72 104 ILE A O 1
ATOM 810 N N . TYR A 1 105 ? -9.586 14.064 -11.602 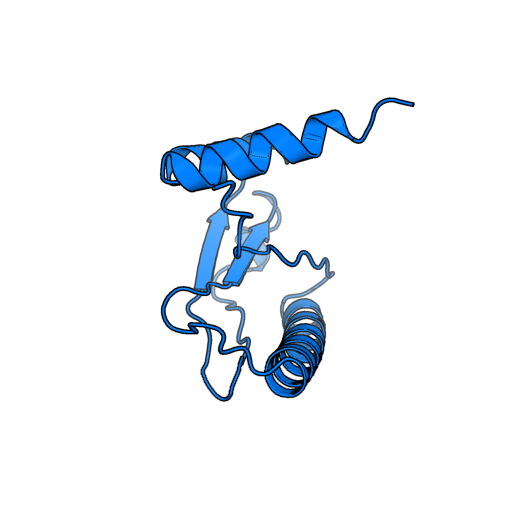1.00 41.97 105 TYR A N 1
ATOM 811 C CA . TYR A 1 105 ? -8.192 14.394 -11.896 1.00 41.97 105 TYR A CA 1
ATOM 812 C C . TYR A 1 105 ? -8.014 15.869 -12.309 1.00 41.97 105 TYR A C 1
ATOM 814 O O . TYR A 1 105 ? -7.173 16.585 -11.765 1.00 41.97 105 TYR A O 1
ATOM 822 N N . SER A 1 106 ? -8.883 16.371 -13.194 1.00 45.50 106 SER A N 1
ATOM 823 C CA . SER A 1 106 ? -8.834 17.765 -13.680 1.00 45.50 106 SER A CA 1
ATOM 824 C C . SER A 1 106 ? -9.079 18.835 -12.600 1.00 45.50 106 SER A C 1
ATOM 826 O O . SER A 1 106 ? -8.652 19.981 -12.746 1.00 45.50 106 SER A O 1
ATOM 828 N N . HIS A 1 107 ? -9.725 18.482 -11.483 1.00 44.31 107 HIS A N 1
ATOM 829 C CA . HIS A 1 107 ? -9.997 19.413 -10.382 1.00 44.31 107 HIS A CA 1
ATOM 830 C C . HIS A 1 107 ? -8.842 19.537 -9.370 1.00 44.31 107 HIS A C 1
ATOM 832 O O . HIS A 1 107 ? -8.895 20.421 -8.511 1.00 44.31 107 HIS A O 1
ATOM 838 N N . GLN A 1 108 ? -7.796 18.701 -9.453 1.00 42.06 108 GLN A N 1
ATOM 839 C CA . GLN A 1 108 ? -6.621 18.821 -8.578 1.00 42.06 108 GLN A CA 1
ATOM 840 C C . GLN A 1 108 ? -5.559 19.793 -9.119 1.00 42.06 108 GLN A C 1
ATOM 842 O O . GLN A 1 108 ? -4.929 20.488 -8.322 1.00 42.06 108 GLN A O 1
ATOM 847 N N . GLU A 1 109 ? -5.428 19.952 -10.442 1.00 40.06 109 GLU A N 1
ATOM 848 C CA . GLU A 1 109 ? -4.454 20.882 -11.047 1.00 40.06 109 GLU A CA 1
ATOM 849 C C . GLU A 1 109 ? -4.808 22.368 -10.849 1.00 40.06 109 GLU A C 1
ATOM 851 O O . GLU A 1 109 ? -3.934 23.233 -10.858 1.00 40.06 109 GLU A O 1
ATOM 856 N N . THR A 1 110 ? -6.074 22.700 -10.578 1.00 39.06 110 THR A N 1
ATOM 857 C CA . THR A 1 110 ? -6.496 24.098 -10.352 1.00 39.06 110 THR A CA 1
ATOM 858 C C . THR A 1 110 ? -6.175 24.635 -8.952 1.00 39.06 110 THR A C 1
ATOM 860 O O . THR A 1 110 ? -6.420 25.810 -8.680 1.00 39.06 110 THR A O 1
ATOM 863 N N . LYS A 1 111 ? -5.592 23.821 -8.057 1.00 39.94 111 LYS A N 1
ATOM 864 C CA . LYS A 1 111 ? -5.196 24.248 -6.699 1.00 39.94 111 LYS A CA 1
ATOM 865 C C . LYS A 1 111 ? -3.693 24.452 -6.498 1.00 39.94 111 LYS A C 1
ATOM 867 O O . LYS A 1 111 ? -3.277 24.742 -5.379 1.00 39.94 111 LYS A O 1
ATOM 872 N N . THR A 1 112 ? -2.881 24.378 -7.551 1.00 40.06 112 THR A N 1
ATOM 873 C CA . THR A 1 112 ? -1.448 24.719 -7.491 1.00 40.06 112 THR A CA 1
ATOM 874 C C . THR A 1 112 ? -1.110 25.811 -8.506 1.00 40.06 112 THR A C 1
ATOM 876 O O . THR A 1 112 ? -0.376 25.624 -9.468 1.00 40.06 112 THR A O 1
ATOM 879 N N . SER A 1 113 ? -1.678 26.994 -8.297 1.00 42.31 113 SER A N 1
ATOM 880 C CA . SER A 1 113 ? -1.137 28.250 -8.822 1.00 42.31 113 SER A CA 1
ATOM 881 C C . SER A 1 113 ? -1.485 29.361 -7.841 1.00 42.31 113 SER A C 1
ATOM 883 O O . SER A 1 113 ? -2.564 29.950 -7.896 1.00 42.31 113 SER A O 1
ATOM 885 N N . ALA A 1 114 ? -0.565 29.578 -6.906 1.00 34.53 114 ALA A N 1
ATOM 886 C CA . ALA A 1 114 ? -0.395 30.805 -6.142 1.00 34.53 114 ALA A CA 1
ATOM 887 C C . ALA A 1 114 ? 1.095 31.153 -6.183 1.00 34.53 114 ALA A C 1
ATOM 889 O O . ALA A 1 114 ? 1.905 30.205 -6.049 1.00 34.53 114 ALA A O 1
#

Radius of gyration: 15.56 Å; chains: 1; bounding box: 43×42×34 Å

Secondary structure (DSSP, 8-state):
--PPP---------SSHHHHHHHHHHHHHHHHHHHHHTT----TTT-EEEEEE-HHHHHHHTT-----EETTEEPEEEEEE-SS-HHHHHHHHHHHS-HHHHHHHHTTGGG---

pLDDT: mean 72.59, std 20.44, range [34.53, 97.0]

Organism: Paramuricea clavata (NCBI:txid317549)

Foldseek 3Di:
DDDDDPDDDDDDDDPDLVRVLVVQQVVLVVVLVVCVVVVHDDDLQPDEAEDEDEQVCCVVCVPPDRFHDHPNDTHHYDYDHCPDPPVVVVVVVVVPDDPVVVVVVVVVVVPPDD

Sequence (114 aa):
STMFADDTIVLTEGSSIHDLNVKLNLVAQDLSTWTQQNRMVTNTLKTKTMLIHSPQQLKNTSGRSLSVTLNGNILAQRIYAAEFGPQEAEKALNTEMTKEEKDIYSHQETKTSA